Protein 3O8S (pdb70)

Sequence (134 aa):
TPKLDTRAAIFQEDKILLVQENDGLWSLPGGWCDVDQSVKDNVVKEVKEEAGLDVEAQRVVAILDKHKNNPRVTKVFILCRLLGGEFQPNSETVASGFFSLDDLPPLYLGKNTAEQLALCLEASRSEHWETRFD

Nearest PDB structures (foldseek):
  3o8s-assembly1_A-2  TM=1.008E+00  e=1.383E-31  Streptococcus suis 89/1591
  6nci-assembly1_A  TM=9.374E-01  e=2.428E-15  Bacillus cereus ATCC 14579
  5iw5-assembly2_A-3  TM=7.503E-01  e=8.454E-09  Escherichia coli B354
  3i7u-assembly1_B  TM=8.123E-01  e=6.825E-08  Aquifex aeolicus VF5
  3eeu-assembly1_B  TM=7.336E-01  e=1.337E-06  Bdellovibrio bacteriovorus

Structure (mmCIF, N/CA/C/O backbone):
data_3O8S
#
_entry.id   3O8S
#
_cell.length_a   64.780
_cell.length_b   64.780
_cell.length_c   108.290
_cell.angle_alpha   90.000
_cell.angle_beta   90.000
_cell.angle_gamma   90.000
#
_symmetry.space_group_name_H-M   'P 43 2 2'
#
loop_
_entity.id
_entity.type
_entity.pdbx_description
1 polymer 'ADP-ribose pyrophosphatase'
2 non-polymer 1,2-ETHANEDIOL
3 non-polymer 'ACETATE ION'
4 water water
#
loop_
_atom_site.group_PDB
_atom_site.id
_atom_site.type_symbol
_atom_site.label_atom_id
_atom_site.label_alt_id
_atom_site.label_comp_id
_atom_site.label_asym_id
_atom_site.label_entity_id
_atom_site.label_seq_id
_atom_site.pdbx_PDB_ins_code
_atom_site.Cartn_x
_atom_site.Cartn_y
_atom_site.Cartn_z
_atom_site.occupancy
_atom_site.B_iso_or_equiv
_atom_site.auth_seq_id
_atom_site.auth_comp_id
_atom_site.auth_asym_id
_atom_site.auth_atom_id
_atom_site.pdbx_PDB_model_num
ATOM 1 N N . THR A 1 68 ? 11.705 52.712 36.096 1.00 95.54 67 THR A N 1
ATOM 2 C CA . THR A 1 68 ? 12.403 51.428 36.069 1.00 91.00 67 THR A CA 1
ATOM 3 C C . THR A 1 68 ? 11.703 50.411 37.013 1.00 94.24 67 THR A C 1
ATOM 4 O O . THR A 1 68 ? 10.839 50.836 37.789 1.00 96.12 67 THR A O 1
ATOM 8 N N . PRO A 1 69 ? 12.049 49.086 36.995 1.00 87.64 68 PRO A N 1
ATOM 9 C CA . PRO A 1 69 ? 11.402 48.150 37.935 1.00 86.22 68 PRO A CA 1
ATOM 10 C C . PRO A 1 69 ? 11.809 48.408 39.387 1.00 87.69 68 PRO A C 1
ATOM 11 O O . PRO A 1 69 ? 12.970 48.765 39.648 1.00 86.08 68 PRO A O 1
ATOM 15 N N . LYS A 1 70 ? 10.849 48.231 40.328 1.00 82.80 69 LYS A N 1
ATOM 16 C CA . LYS A 1 70 ? 11.088 48.381 41.766 1.00 80.82 69 LYS A CA 1
ATOM 17 C C . LYS A 1 70 ? 12.104 47.327 42.221 1.00 77.68 69 LYS A C 1
ATOM 18 O O . LYS A 1 70 ? 12.054 46.189 41.748 1.00 74.98 69 LYS A O 1
ATOM 21 N N . LEU A 1 71 ? 13.066 47.727 43.067 1.00 71.55 70 LEU A N 1
ATOM 22 C CA . LEU A 1 71 ? 14.116 46.840 43.564 1.00 67.21 70 LEU A CA 1
ATOM 23 C C . LEU A 1 71 ? 13.731 46.213 44.894 1.00 68.34 70 LEU A C 1
ATOM 24 O O . LEU A 1 71 ? 13.380 46.929 45.827 1.00 69.74 70 LEU A O 1
ATOM 29 N N . ASP A 1 72 ? 13.831 44.881 44.988 1.00 60.66 71 ASP A N 1
ATOM 30 C CA . ASP A 1 72 ? 13.575 44.126 46.208 1.00 58.50 71 ASP A CA 1
ATOM 31 C C . ASP A 1 72 ? 14.854 43.402 46.616 1.00 58.98 71 ASP A C 1
ATOM 32 O O . ASP A 1 72 ? 15.518 42.806 45.769 1.00 57.38 71 ASP A O 1
ATOM 37 N N . THR A 1 73 ? 15.231 43.502 47.892 1.00 53.56 72 THR A N 1
ATOM 38 C CA . THR A 1 73 ? 16.429 42.831 48.386 1.00 50.12 72 THR A CA 1
ATOM 39 C C . THR A 1 73 ? 16.002 41.762 49.371 1.00 52.45 72 THR A C 1
ATOM 40 O O . THR A 1 73 ? 15.032 41.957 50.095 1.00 53.06 72 THR A O 1
ATOM 44 N N . ARG A 1 74 ? 16.657 40.599 49.327 1.00 46.83 73 ARG A N 1
ATOM 45 C CA . ARG A 1 74 ? 16.391 39.472 50.237 1.00 45.53 73 ARG A CA 1
ATOM 46 C C . ARG A 1 74 ? 17.695 38.966 50.778 1.00 47.64 73 ARG A C 1
ATOM 47 O O . ARG A 1 74 ? 18.641 38.751 49.996 1.00 47.14 73 ARG A O 1
ATOM 55 N N . ALA A 1 75 ? 17.773 38.779 52.104 1.00 43.95 74 ALA A N 1
ATOM 56 C CA . ALA A 1 75 ? 18.994 38.272 52.730 1.00 42.93 74 ALA A CA 1
ATOM 57 C C . ALA A 1 75 ? 18.861 36.793 53.074 1.00 44.21 74 ALA A C 1
ATOM 58 O O . ALA A 1 75 ? 17.883 36.393 53.693 1.00 43.94 74 ALA A O 1
ATOM 60 N N . ALA A 1 76 ? 19.839 35.987 52.655 1.00 40.15 75 ALA A N 1
ATOM 61 C CA . ALA A 1 76 ? 19.888 34.545 52.935 1.00 40.48 75 ALA A CA 1
ATOM 62 C C . ALA A 1 76 ? 20.999 34.289 53.953 1.00 43.01 75 ALA A C 1
ATOM 63 O O . ALA A 1 76 ? 22.161 34.493 53.637 1.00 42.63 75 ALA A O 1
ATOM 65 N N . ILE A 1 77 ? 20.639 33.919 55.175 1.00 41.02 76 ILE A N 1
ATOM 66 C CA . ILE A 1 77 ? 21.570 33.698 56.292 1.00 41.15 76 ILE A CA 1
ATOM 67 C C . ILE A 1 77 ? 21.503 32.234 56.713 1.00 43.93 76 ILE A C 1
ATOM 68 O O . ILE A 1 77 ? 20.431 31.734 57.009 1.00 43.63 76 ILE A O 1
ATOM 73 N N . PHE A 1 78 ? 22.654 31.563 56.780 1.00 41.60 77 PHE A N 1
ATOM 74 C CA . PHE A 1 78 ? 22.711 30.141 57.143 1.00 41.92 77 PHE A CA 1
ATOM 75 C C . PHE A 1 78 ? 23.509 29.871 58.415 1.00 49.36 77 PHE A C 1
ATOM 76 O O . PHE A 1 78 ? 24.514 30.519 58.678 1.00 49.43 77 PHE A O 1
ATOM 84 N N . GLN A 1 79 ? 23.059 28.880 59.175 1.00 47.65 78 GLN A N 1
ATOM 85 C CA . GLN A 1 79 ? 23.702 28.328 60.367 1.00 49.08 78 GLN A CA 1
ATOM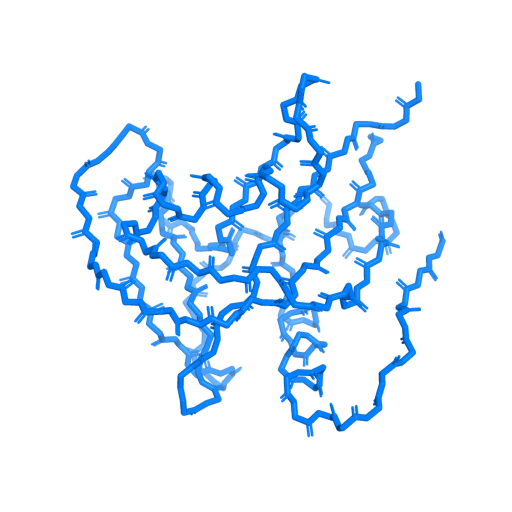 86 C C . GLN A 1 79 ? 23.420 26.829 60.315 1.00 54.46 78 GLN A C 1
ATOM 87 O O . GLN A 1 79 ? 22.251 26.450 60.257 1.00 55.52 78 GLN A O 1
ATOM 93 N N . GLU A 1 80 ? 24.467 25.994 60.182 1.00 51.84 79 GLU A N 1
ATOM 94 C CA . GLU A 1 80 ? 24.354 24.528 60.025 1.00 55.41 79 GLU A CA 1
ATOM 95 C C . GLU A 1 80 ? 23.495 24.160 58.789 1.00 60.64 79 GLU A C 1
ATOM 96 O O . GLU A 1 80 ? 22.717 23.202 58.841 1.00 63.41 79 GLU A O 1
ATOM 102 N N . ASP A 1 81 ? 23.618 24.954 57.700 1.00 54.37 80 ASP A N 1
ATOM 103 C CA . ASP A 1 81 ? 22.896 24.815 56.435 1.00 53.40 80 ASP A CA 1
ATOM 104 C C . ASP A 1 81 ? 21.355 25.000 56.612 1.00 56.76 80 ASP A C 1
ATOM 105 O O . ASP A 1 81 ? 20.594 24.645 55.713 1.00 57.51 80 ASP A O 1
ATOM 110 N N . LYS A 1 82 ? 20.909 25.574 57.760 1.00 50.28 81 LYS A N 1
ATOM 111 C CA . LYS A 1 82 ? 19.516 25.947 58.021 1.00 48.96 81 LYS A CA 1
ATOM 112 C C . LYS A 1 82 ? 19.370 27.435 57.671 1.00 48.70 81 LYS A C 1
ATOM 113 O O . LYS A 1 82 ? 20.268 28.214 57.999 1.00 45.70 81 LYS A O 1
ATOM 119 N N . ILE A 1 83 ? 18.261 27.838 57.000 1.00 43.67 82 ILE A N 1
ATOM 120 C CA . ILE A 1 83 ? 18.124 29.235 56.568 1.00 41.13 82 ILE A CA 1
ATOM 121 C C . ILE A 1 83 ? 17.340 30.099 57.578 1.00 48.93 82 ILE A C 1
ATOM 122 O O . ILE A 1 83 ? 16.372 29.623 58.169 1.00 52.33 82 ILE A O 1
ATOM 127 N N . LEU A 1 84 ? 17.730 31.387 57.741 1.00 45.53 83 LEU A N 1
ATOM 128 C CA . LEU A 1 84 ? 16.964 32.271 58.626 1.00 46.57 83 LEU A CA 1
ATOM 129 C C . LEU A 1 84 ? 15.70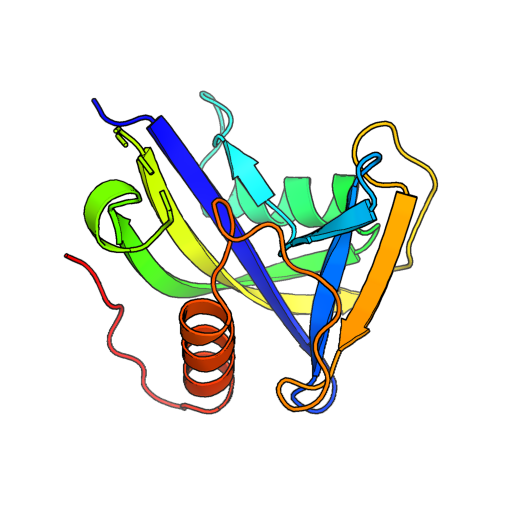6 32.832 57.909 1.00 49.76 83 LEU A C 1
ATOM 130 O O . LEU A 1 84 ? 15.800 33.453 56.837 1.00 48.69 83 LEU A O 1
ATOM 135 N N . LEU A 1 85 ? 14.545 32.650 58.539 1.00 46.61 84 LEU A N 1
ATOM 136 C CA . LEU A 1 85 ? 13.260 33.160 58.037 1.00 47.31 84 LEU A CA 1
ATOM 137 C C . LEU A 1 85 ? 12.596 33.989 59.112 1.00 54.21 84 LEU A C 1
ATOM 138 O O . LEU A 1 85 ? 12.769 33.710 60.300 1.00 54.10 84 LEU A O 1
ATOM 143 N N . VAL A 1 86 ? 11.875 35.035 58.691 1.00 52.48 85 VAL A N 1
ATOM 144 C CA . VAL A 1 86 ? 11.136 35.927 59.577 1.00 54.14 85 VAL A CA 1
ATOM 145 C C . VAL A 1 86 ? 9.649 35.776 59.278 1.00 62.78 85 VAL A C 1
ATOM 146 O O . VAL A 1 86 ? 9.256 35.600 58.115 1.00 62.81 85 VAL A O 1
ATOM 150 N N . GLN A 1 87 ? 8.829 35.800 60.331 1.00 62.44 86 GLN A N 1
ATOM 151 C CA . GLN A 1 87 ? 7.385 35.637 60.208 1.00 65.02 86 GLN A CA 1
ATOM 152 C C . GLN A 1 87 ? 6.682 36.979 60.298 1.00 72.96 86 GLN A C 1
ATOM 153 O O . GLN A 1 87 ? 7.001 37.790 61.175 1.00 72.98 86 GLN A O 1
ATOM 159 N N . GLU A 1 88 ? 5.677 37.181 59.419 1.00 71.25 87 GLU A N 1
ATOM 160 C CA . GLU A 1 88 ? 4.872 38.392 59.363 1.00 72.93 87 GLU A CA 1
ATOM 161 C C . GLU A 1 88 ? 3.498 38.168 60.007 1.00 80.35 87 GLU A C 1
ATOM 162 O O . GLU A 1 88 ? 3.146 37.020 60.288 1.00 80.29 87 GLU A O 1
ATOM 168 N N . ASN A 1 89 ? 2.728 39.265 60.244 1.00 80.36 88 ASN A N 1
ATOM 169 C CA . ASN A 1 89 ? 1.393 39.251 60.887 1.00 85.22 88 ASN A CA 1
ATOM 170 C C . ASN A 1 89 ? 0.444 38.177 60.315 1.00 90.16 88 ASN A C 1
ATOM 171 O O . ASN A 1 89 ? -0.296 37.566 61.081 1.00 93.28 88 ASN A O 1
ATOM 176 N N . ASP A 1 90 ? 0.498 37.933 58.989 1.00 83.53 89 ASP A N 1
ATOM 177 C CA . ASP A 1 90 ? -0.304 36.942 58.272 1.00 84.12 89 ASP A CA 1
ATOM 178 C C . ASP A 1 90 ? 0.147 35.466 58.506 1.00 85.55 89 ASP A C 1
ATOM 179 O O . ASP A 1 90 ? -0.458 34.551 57.947 1.00 86.44 89 ASP A O 1
ATOM 184 N N . GLY A 1 91 ? 1.177 35.256 59.324 1.00 79.59 90 GLY A N 1
ATOM 185 C CA . GLY A 1 91 ? 1.710 33.931 59.647 1.00 78.00 90 GLY A CA 1
ATOM 186 C C . GLY A 1 91 ? 2.629 33.279 58.620 1.00 76.12 90 GLY A C 1
ATOM 187 O O . GLY A 1 91 ? 3.020 32.121 58.799 1.00 73.88 90 GLY A O 1
ATOM 188 N N . LEU A 1 92 ? 2.942 33.985 57.517 1.00 70.23 91 LEU A N 1
ATOM 189 C CA . LEU A 1 92 ? 3.833 33.470 56.472 1.00 67.19 91 LEU A CA 1
ATOM 190 C C . LEU A 1 92 ? 5.278 33.868 56.754 1.00 67.96 91 LEU A C 1
ATOM 191 O O . LEU A 1 92 ? 5.536 34.873 57.430 1.00 66.25 91 LEU A O 1
ATOM 196 N N . TRP A 1 93 ? 6.211 33.053 56.247 1.00 62.83 92 TRP A N 1
ATOM 197 C CA . TRP A 1 93 ? 7.638 33.205 56.485 1.00 59.03 92 TRP A CA 1
ATOM 198 C C . TRP A 1 93 ? 8.398 33.621 55.248 1.00 62.05 92 TRP A C 1
ATOM 199 O O . TRP A 1 93 ? 8.094 33.201 54.118 1.00 62.84 92 TRP A O 1
ATOM 210 N N . SER A 1 94 ? 9.385 34.485 55.460 1.00 54.91 93 SER A N 1
ATOM 211 C CA . SER A 1 94 ? 10.174 34.965 54.348 1.00 51.62 93 SER A CA 1
ATOM 212 C C . SER A 1 94 ? 11.587 35.335 54.795 1.00 53.52 93 SER A C 1
ATOM 213 O O . SER A 1 94 ? 11.865 35.478 55.985 1.00 53.21 93 SER A O 1
ATOM 216 N N . LEU A 1 95 ? 12.476 35.463 53.832 1.00 50.13 94 LEU A N 1
ATOM 217 C CA . LEU A 1 95 ? 13.820 35.944 54.076 1.00 49.52 94 LEU A CA 1
ATOM 218 C C . LEU A 1 95 ? 13.729 37.403 54.484 1.00 54.79 94 LEU A C 1
ATOM 219 O O . LEU A 1 95 ? 12.893 38.131 53.910 1.00 54.27 94 LEU A O 1
ATOM 224 N N . PRO A 1 96 ? 14.586 37.887 55.409 1.00 51.20 95 PRO A N 1
ATOM 225 C CA . PRO A 1 96 ? 14.558 39.325 55.724 1.00 52.50 95 PRO A CA 1
ATOM 226 C C . PRO A 1 96 ? 14.821 40.116 54.444 1.00 57.19 95 PRO A C 1
ATOM 227 O O . PRO A 1 96 ? 15.563 39.662 53.565 1.00 54.08 95 PRO A O 1
ATOM 231 N N . GLY A 1 97 ? 14.148 41.240 54.306 1.00 56.31 96 GLY A N 1
ATOM 232 C CA . GLY A 1 97 ? 14.319 42.054 53.119 1.00 55.81 96 GLY A CA 1
ATOM 233 C C . GLY A 1 97 ? 13.208 43.040 52.886 1.00 61.58 96 GLY A C 1
ATOM 234 O O . GLY A 1 97 ? 12.547 43.492 53.822 1.00 63.27 96 GLY A O 1
ATOM 235 N N . GLY A 1 98 ? 13.023 43.380 51.632 1.00 58.16 97 GLY A N 1
ATOM 236 C CA . GLY A 1 98 ? 12.027 44.353 51.228 1.00 61.43 97 GLY A CA 1
ATOM 237 C C . GLY A 1 98 ? 12.566 45.280 50.171 1.00 69.95 97 GLY A C 1
ATOM 238 O O . GLY A 1 98 ? 13.679 45.092 49.660 1.00 66.74 97 GLY A O 1
ATOM 239 N N . TRP A 1 99 ? 11.762 46.274 49.830 1.00 75.00 98 TRP A N 1
ATOM 240 C CA . TRP A 1 99 ? 12.093 47.247 48.804 1.00 77.90 98 TRP A CA 1
ATOM 241 C C . TRP A 1 99 ? 13.233 48.123 49.251 1.00 80.56 98 TRP A C 1
ATOM 242 O O . TRP A 1 99 ? 13.296 48.553 50.406 1.00 82.18 98 TRP A O 1
ATOM 253 N N . CYS A 1 100 ? 14.174 48.308 48.336 1.00 74.49 99 CYS A N 1
ATOM 254 C CA . CYS A 1 100 ? 15.400 49.037 48.550 1.00 74.21 99 CYS A CA 1
ATOM 255 C C . CYS A 1 100 ? 15.125 50.513 48.750 1.00 83.15 99 CYS A C 1
ATOM 256 O O . CYS A 1 100 ? 14.511 51.154 47.898 1.00 85.28 99 CYS A O 1
ATOM 259 N N . ASP A 1 101 ? 15.556 51.040 49.908 1.00 81.29 100 ASP A N 1
ATOM 260 C CA . ASP A 1 101 ? 15.458 52.455 50.263 1.00 85.05 100 ASP A CA 1
ATOM 261 C C . ASP A 1 101 ? 16.134 53.265 49.155 1.00 90.30 100 ASP A C 1
ATOM 262 O O . ASP A 1 101 ? 17.209 52.878 48.680 1.00 88.48 100 ASP A O 1
ATOM 267 N N . VAL A 1 102 ? 15.467 54.328 48.692 1.00 89.61 101 VAL A N 1
ATOM 268 C CA . VAL A 1 102 ? 15.908 55.173 47.575 1.00 90.58 101 VAL A CA 1
ATOM 269 C C . VAL A 1 102 ? 17.333 55.718 47.793 1.00 90.75 101 VAL A C 1
ATOM 270 O O . VAL A 1 102 ? 18.115 55.718 46.848 1.00 90.04 101 VAL A O 1
ATOM 274 N N . ASP A 1 103 ? 17.675 56.136 49.018 1.00 85.29 102 ASP A N 1
ATOM 275 C CA . ASP A 1 103 ? 18.979 56.725 49.329 1.00 84.96 102 ASP A CA 1
ATOM 276 C C . ASP A 1 103 ? 20.019 55.697 49.785 1.00 82.69 102 ASP A C 1
ATOM 277 O O . ASP A 1 103 ? 21.140 56.084 50.117 1.00 83.03 102 ASP A O 1
ATOM 282 N N . GLN A 1 104 ? 19.679 54.398 49.769 1.00 74.04 103 GLN A N 1
ATOM 283 C CA . GLN A 1 104 ? 20.625 53.374 50.194 1.00 69.15 103 GLN A CA 1
ATOM 284 C C . GLN A 1 104 ? 20.964 52.407 49.083 1.00 67.52 103 GLN A C 1
ATOM 285 O O . GLN A 1 104 ? 20.137 52.136 48.210 1.00 66.90 103 GLN A O 1
ATOM 291 N N . SER A 1 105 ? 22.198 51.887 49.129 1.00 60.17 104 SER A N 1
ATOM 292 C CA . SER A 1 105 ? 22.713 50.875 48.217 1.00 57.54 104 SER A CA 1
ATOM 293 C C . SER A 1 105 ? 22.102 49.509 48.573 1.00 57.60 104 SER A C 1
ATOM 294 O O . SER A 1 105 ? 21.569 49.350 49.673 1.00 55.69 104 SER A O 1
ATOM 297 N N . VAL A 1 106 ? 22.226 48.525 47.669 1.00 51.45 105 VAL A N 1
ATOM 298 C CA . VAL A 1 106 ? 21.711 47.160 47.836 1.00 48.83 105 VAL A CA 1
ATOM 299 C C . VAL A 1 106 ? 22.255 46.538 49.134 1.00 51.67 105 VAL A C 1
ATOM 300 O O . VAL A 1 106 ? 21.479 46.033 49.935 1.00 51.34 105 VAL A O 1
ATOM 304 N N . LYS A 1 107 ? 23.581 46.592 49.330 1.00 48.64 106 LYS A N 1
ATOM 305 C CA . LYS 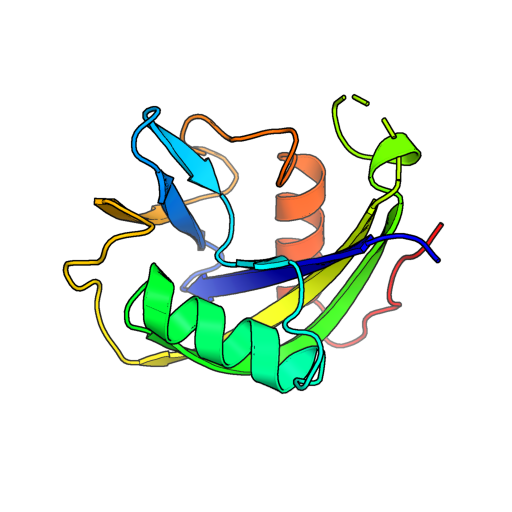A 1 107 ? 24.287 46.057 50.493 1.00 47.99 106 LYS A CA 1
ATOM 306 C C . LYS A 1 107 ? 23.833 46.734 51.775 1.00 54.59 106 LYS A C 1
ATOM 307 O O . LYS A 1 107 ? 23.444 46.019 52.695 1.00 54.59 106 LYS A O 1
ATOM 313 N N . ASP A 1 108 ? 23.836 48.098 51.841 1.00 53.35 107 ASP A N 1
ATOM 314 C CA . ASP A 1 108 ? 23.442 48.820 53.054 1.00 55.17 107 ASP A CA 1
ATOM 315 C C . ASP A 1 108 ? 22.000 48.507 53.414 1.00 59.52 107 ASP A C 1
ATOM 316 O O . ASP A 1 108 ? 21.679 48.321 54.597 1.00 60.09 107 ASP A O 1
ATOM 321 N N . ASN A 1 109 ? 21.140 48.426 52.386 1.00 54.65 108 ASN A N 1
ATOM 322 C CA . ASN A 1 109 ? 19.727 48.138 52.538 1.00 55.59 108 ASN A CA 1
ATOM 323 C C . ASN A 1 109 ? 19.478 46.729 53.145 1.00 57.43 108 ASN A C 1
ATOM 324 O O . ASN A 1 109 ? 18.716 46.652 54.108 1.00 57.02 108 ASN A O 1
ATOM 329 N N . VAL A 1 110 ? 20.125 45.639 52.628 1.00 52.25 109 VAL A N 1
ATOM 330 C CA . VAL A 1 110 ? 19.902 44.286 53.194 1.00 51.34 109 VAL A CA 1
ATOM 331 C C . VAL A 1 110 ? 20.358 44.201 54.644 1.00 53.36 109 VAL A C 1
ATOM 332 O O . VAL A 1 110 ? 19.634 43.656 55.462 1.00 53.61 109 VAL A O 1
ATOM 336 N N . VAL A 1 111 ? 21.558 44.700 54.943 1.00 49.35 110 VAL A N 1
ATOM 337 C CA . VAL A 1 111 ? 22.144 44.702 56.286 1.00 49.30 110 VAL A CA 1
ATOM 338 C C . VAL A 1 111 ? 21.223 45.433 57.291 1.00 56.97 110 VAL A C 1
ATOM 339 O O . VAL A 1 111 ? 21.041 44.933 58.403 1.00 57.99 110 VAL A O 1
ATOM 343 N N . LYS A 1 112 ? 20.671 46.611 56.913 1.00 54.58 111 LYS A N 1
ATOM 344 C CA . LYS A 1 112 ? 19.788 47.379 57.790 1.00 57.24 111 LYS A CA 1
ATOM 345 C C . LYS A 1 112 ? 18.459 46.640 57.978 1.00 59.82 111 LYS A C 1
ATOM 346 O O . LYS A 1 112 ? 17.927 46.624 59.085 1.00 60.78 111 LYS A O 1
ATOM 348 N N . GLU A 1 113 ? 17.940 46.016 56.903 1.00 53.78 112 GLU A N 1
ATOM 349 C CA . GLU A 1 113 ? 16.690 45.260 56.954 1.00 53.83 112 GLU A CA 1
ATOM 350 C C . GLU A 1 113 ? 16.813 44.030 57.833 1.00 55.54 112 GLU A C 1
ATOM 351 O O . GLU A 1 113 ? 15.840 43.678 58.482 1.00 56.56 112 GLU A O 1
ATOM 357 N N . VAL A 1 114 ? 17.988 43.366 57.844 1.00 49.48 113 VAL A N 1
ATOM 358 C CA . VAL A 1 114 ? 18.228 42.174 58.674 1.00 47.84 113 VAL A CA 1
ATOM 359 C C . VAL A 1 114 ? 18.227 42.592 60.126 1.00 53.48 113 VAL A C 1
ATOM 360 O O . VAL A 1 114 ? 17.602 41.912 60.941 1.00 53.46 113 VAL A O 1
ATOM 364 N N . LYS A 1 115 ? 18.896 43.727 60.437 1.00 51.62 114 LYS A N 1
ATOM 365 C CA . LYS A 1 115 ? 18.954 44.275 61.795 1.00 53.52 114 LYS A CA 1
ATOM 366 C C . LYS A 1 115 ? 17.553 44.624 62.304 1.00 60.26 114 LYS A C 1
ATOM 367 O O . LYS A 1 115 ? 17.177 44.180 63.384 1.00 60.43 114 LYS A O 1
ATOM 373 N N . GLU A 1 116 ? 16.774 45.364 61.498 1.00 59.00 115 GLU A N 1
ATOM 374 C CA . GLU A 1 116 ? 15.420 45.815 61.831 1.00 62.00 115 GLU A CA 1
ATOM 375 C C . GLU A 1 116 ? 14.398 44.685 61.926 1.00 64.26 115 GLU A C 1
ATOM 376 O O . GLU A 1 116 ? 13.511 44.759 62.759 1.00 66.30 115 GLU A O 1
ATOM 382 N N . GLU A 1 117 ? 14.488 43.676 61.055 1.00 58.40 116 GLU A N 1
ATOM 383 C CA . GLU A 1 117 ? 13.504 42.593 60.990 1.00 57.33 116 GLU A CA 1
ATOM 384 C C . GLU A 1 117 ? 13.854 41.355 61.827 1.00 57.84 116 GLU A C 1
ATOM 385 O O . GLU A 1 117 ? 12.930 40.684 62.289 1.00 56.49 116 GLU A O 1
ATOM 391 N N . ALA A 1 118 ? 15.160 41.025 61.981 1.00 50.93 117 ALA A N 1
ATOM 392 C CA . ALA A 1 118 ? 15.568 39.804 62.677 1.00 49.37 117 ALA A CA 1
ATOM 393 C C . ALA A 1 118 ? 16.442 40.039 63.930 1.00 52.33 117 ALA A C 1
ATOM 394 O O . ALA A 1 118 ? 16.709 39.072 64.663 1.00 51.16 117 ALA A O 1
ATOM 396 N N . GLY A 1 119 ? 16.837 41.297 64.168 1.00 48.68 118 GLY A N 1
ATOM 397 C CA . GLY A 1 119 ? 17.692 41.699 65.283 1.00 49.68 118 GLY A CA 1
ATOM 398 C C . GLY A 1 119 ? 19.135 41.259 65.081 1.00 54.36 118 GLY A C 1
ATOM 399 O O . GLY A 1 119 ? 19.941 41.301 66.017 1.00 54.65 118 GLY A O 1
ATOM 400 N N . LEU A 1 120 ? 19.481 40.859 63.843 1.00 48.62 119 LEU A N 1
ATOM 401 C CA . LEU A 1 120 ? 20.789 40.307 63.563 1.00 48.23 119 LEU A CA 1
ATOM 402 C C . LEU A 1 120 ? 21.752 41.235 62.841 1.00 52.46 119 LEU A C 1
ATOM 403 O O . LEU A 1 120 ? 21.373 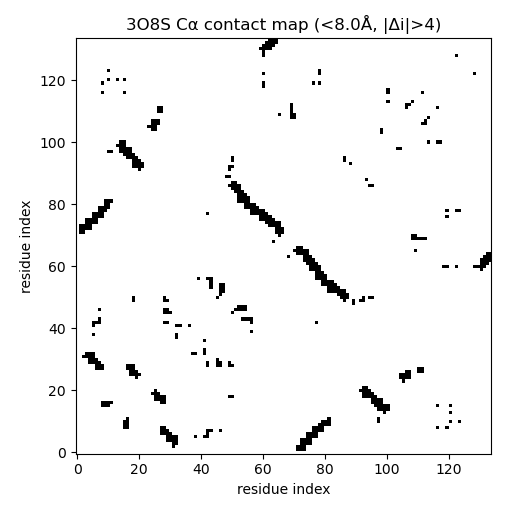41.934 61.903 1.00 52.74 119 LEU A O 1
ATOM 408 N N . ASP A 1 121 ? 23.031 41.162 63.248 1.00 48.38 120 ASP A N 1
ATOM 409 C CA . ASP A 1 121 ? 24.155 41.828 62.598 1.00 46.63 120 ASP A CA 1
ATOM 410 C C . ASP A 1 121 ? 24.715 40.844 61.614 1.00 48.67 120 ASP A C 1
ATOM 411 O O . ASP A 1 121 ? 25.058 39.724 61.995 1.00 47.16 120 ASP A O 1
ATOM 416 N N . VAL A 1 122 ? 24.735 41.224 60.336 1.00 44.19 121 VAL A N 1
ATOM 417 C CA . VAL A 1 122 ? 25.226 40.375 59.268 1.00 42.73 121 VAL A CA 1
ATOM 418 C C . VAL A 1 122 ? 26.101 41.188 58.351 1.00 51.29 121 VAL A C 1
ATOM 419 O O . VAL A 1 122 ? 26.018 42.425 58.322 1.00 52.90 121 VAL A O 1
ATOM 423 N N . GLU A 1 123 ? 26.906 40.494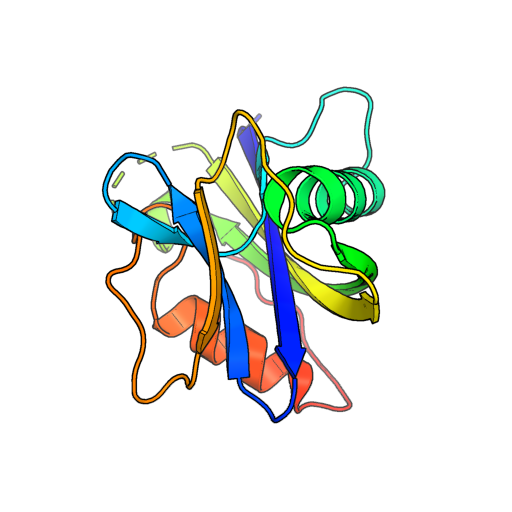 57.566 1.00 49.56 122 GLU A N 1
ATOM 424 C CA . GLU A 1 123 ? 27.688 41.151 56.541 1.00 50.75 122 GLU A CA 1
ATOM 425 C C . GLU A 1 123 ? 27.261 40.580 55.177 1.00 48.98 122 GLU A C 1
ATOM 426 O O . GLU A 1 123 ? 27.159 39.362 55.023 1.00 45.90 122 GLU A O 1
ATOM 432 N N . ALA A 1 124 ? 26.890 41.471 54.243 1.00 44.48 123 ALA A N 1
ATOM 433 C CA . ALA A 1 124 ? 26.492 41.127 52.874 1.00 43.54 123 ALA A CA 1
ATOM 434 C C . ALA A 1 124 ? 27.687 40.503 52.186 1.00 49.12 123 ALA A C 1
ATOM 435 O O . ALA A 1 124 ? 28.790 41.036 52.294 1.00 50.49 123 ALA A O 1
ATOM 437 N N . GLN A 1 125 ? 27.504 39.345 51.550 1.00 44.63 124 GLN A N 1
ATOM 438 C CA . GLN A 1 125 ? 28.650 38.627 51.034 1.00 44.02 124 GLN A CA 1
ATOM 439 C C . GLN A 1 125 ? 28.642 38.370 49.537 1.00 44.37 124 GLN A C 1
ATOM 440 O O . GLN A 1 125 ? 29.670 38.522 48.890 1.00 43.03 124 GLN A O 1
ATOM 446 N N . ARG A 1 126 ? 27.530 37.873 49.013 1.00 39.20 125 ARG A N 1
ATOM 447 C CA . ARG A 1 126 ? 27.487 37.402 47.658 1.00 37.15 125 ARG A CA 1
ATOM 448 C C . ARG A 1 126 ? 26.129 37.632 47.068 1.00 39.43 125 ARG A C 1
ATOM 449 O O . ARG A 1 126 ? 25.123 37.481 47.759 1.00 39.23 125 ARG A O 1
ATOM 457 N N . VAL A 1 127 ? 26.097 37.966 45.765 1.00 36.38 126 VAL A N 1
ATOM 458 C CA . VAL A 1 127 ? 24.848 38.090 45.025 1.00 36.05 126 VAL A CA 1
ATOM 459 C C . VAL A 1 127 ? 24.501 36.671 44.550 1.00 41.69 126 VAL A C 1
ATOM 460 O O . VAL A 1 127 ? 25.205 36.101 43.716 1.00 40.32 126 VAL A O 1
ATOM 464 N N . VAL A 1 128 ? 23.452 36.093 45.119 1.00 39.05 127 VAL A N 1
ATOM 465 C CA . VAL A 1 128 ? 23.009 34.755 44.710 1.00 38.57 127 VAL A CA 1
ATOM 466 C C . VAL A 1 128 ? 22.392 34.856 43.298 1.00 42.26 127 VAL A C 1
ATOM 467 O O . VAL A 1 128 ? 22.689 34.063 42.396 1.00 41.04 127 VAL A O 1
ATOM 471 N N . ALA A 1 129 ? 21.469 35.799 43.165 1.00 41.22 128 ALA A N 1
ATOM 472 C CA . ALA A 1 129 ? 20.650 36.006 41.971 1.00 41.45 128 ALA A CA 1
ATOM 473 C C . ALA A 1 129 ? 20.009 37.375 41.948 1.00 44.46 128 ALA A C 1
ATOM 474 O O . ALA A 1 129 ? 19.770 37.944 43.008 1.00 43.32 128 ALA A O 1
ATOM 476 N N . ILE A 1 130 ? 19.764 37.905 40.729 1.00 43.55 129 ILE A N 1
ATOM 477 C CA . ILE A 1 130 ? 19.024 39.134 40.390 1.00 44.59 129 ILE A CA 1
ATOM 478 C C . ILE A 1 130 ? 17.896 38.641 39.505 1.00 47.85 129 ILE A C 1
ATOM 479 O O . ILE A 1 130 ? 18.129 38.319 38.348 1.00 45.32 129 ILE A O 1
ATOM 484 N N . LEU A 1 131 ? 16.691 38.506 40.055 1.00 46.23 130 LEU A N 1
ATOM 485 C CA . LEU A 1 131 ? 15.636 37.864 39.309 1.00 47.39 130 LEU A CA 1
ATOM 486 C C . LEU A 1 131 ? 14.407 38.700 39.118 1.00 53.88 130 LEU A C 1
ATOM 487 O O . LEU A 1 131 ? 13.974 39.417 40.001 1.00 54.87 130 LEU A O 1
ATOM 492 N N . ASP A 1 132 ? 13.801 38.531 37.968 1.00 53.52 131 ASP A N 1
ATOM 493 C CA . ASP A 1 132 ? 12.568 39.189 37.632 1.00 56.81 131 ASP A CA 1
ATOM 494 C C . ASP A 1 132 ? 11.423 38.450 38.340 1.00 62.16 131 ASP A C 1
ATOM 495 O O . ASP A 1 132 ? 11.221 37.258 38.084 1.00 62.76 131 ASP A O 1
ATOM 500 N N . LYS A 1 133 ? 10.733 39.137 39.279 1.00 59.10 132 LYS A N 1
ATOM 501 C CA . LYS A 1 133 ? 9.580 38.615 40.034 1.00 60.87 132 LYS A CA 1
ATOM 502 C C . LYS A 1 133 ? 8.553 37.909 39.116 1.00 68.44 132 LYS A C 1
ATOM 503 O O . LYS A 1 133 ? 8.153 36.783 39.420 1.00 68.10 132 LYS A O 1
ATOM 509 N N . HIS A 1 134 ? 8.164 38.554 37.993 1.00 68.20 133 HIS A N 1
ATOM 510 C CA . HIS A 1 134 ? 7.179 38.016 37.040 1.00 71.67 133 HIS A CA 1
ATOM 511 C C . HIS A 1 134 ? 7.568 36.632 36.492 1.00 74.73 133 HIS A C 1
ATOM 512 O O . HIS A 1 134 ? 6.690 35.802 36.277 1.00 76.20 133 HIS A O 1
ATOM 519 N N . LYS A 1 135 ? 8.874 36.384 36.290 1.00 69.10 134 LYS A N 1
ATOM 520 C CA . LYS A 1 135 ? 9.376 35.125 35.742 1.00 68.03 134 LYS A CA 1
ATOM 521 C C . LYS A 1 135 ? 9.629 34.051 36.809 1.00 71.56 134 LYS A C 1
ATOM 522 O O . LYS A 1 135 ? 9.734 32.873 36.454 1.00 72.24 134 LYS A O 1
ATOM 528 N N . ASN A 1 136 ? 9.734 34.442 38.098 1.00 66.59 135 ASN A N 1
ATOM 529 C CA . ASN A 1 136 ? 10.121 33.522 39.172 1.00 65.22 135 ASN A CA 1
ATOM 530 C C . ASN A 1 136 ? 9.164 33.414 40.373 1.00 70.86 135 ASN A C 1
ATOM 531 O O . ASN A 1 136 ? 9.291 32.449 41.132 1.00 70.72 135 ASN A O 1
ATOM 536 N N . ASN A 1 137 ? 8.281 34.400 40.602 1.00 68.90 136 ASN A N 1
ATOM 537 C CA . ASN A 1 137 ? 7.394 34.379 41.784 1.00 70.28 136 ASN A CA 1
ATOM 538 C C . ASN A 1 137 ? 5.905 34.549 41.408 1.00 78.27 136 ASN A C 1
ATOM 539 O O . ASN A 1 137 ? 5.616 35.232 40.426 1.00 78.28 136 ASN A O 1
ATOM 544 N N . PRO A 1 138 ? 4.965 33.929 42.186 1.00 79.59 137 PRO A N 1
ATOM 545 C CA . PRO A 1 138 ? 3.520 34.000 41.852 1.00 84.23 137 PRO A CA 1
ATOM 546 C C . PRO A 1 138 ? 2.962 35.399 41.532 1.00 90.53 137 PRO A C 1
ATOM 547 O O . PRO A 1 138 ? 2.836 36.261 42.402 1.00 91.21 137 PRO A O 1
ATOM 551 N N . ARG A 1 144 ? 6.020 44.647 38.631 1.00 77.53 143 ARG A N 1
ATOM 552 C CA . ARG A 1 144 ? 7.299 44.792 37.924 1.00 74.55 143 ARG A CA 1
ATOM 553 C C . ARG A 1 144 ? 8.423 44.981 38.957 1.00 72.17 143 ARG A C 1
ATOM 554 O O . ARG A 1 144 ? 8.737 46.105 39.365 1.00 72.23 143 ARG A O 1
ATOM 556 N N . VAL A 1 145 ? 8.962 43.862 39.448 1.00 63.85 144 VAL A N 1
ATOM 557 C CA . VAL A 1 145 ? 9.959 43.884 40.520 1.00 59.57 144 VAL A CA 1
ATOM 558 C C . VAL A 1 145 ? 11.202 43.082 40.117 1.00 59.09 144 VAL A C 1
ATOM 559 O O . VAL A 1 145 ? 11.085 41.978 39.577 1.00 57.59 144 VAL A O 1
ATOM 563 N N . THR A 1 146 ? 12.391 43.648 40.389 1.00 52.69 145 THR A N 1
ATOM 564 C CA . THR A 1 146 ? 13.669 42.981 40.208 1.00 49.18 145 THR A CA 1
ATOM 565 C C . THR A 1 146 ? 14.074 42.581 41.631 1.00 54.06 145 THR A C 1
ATOM 566 O O . THR A 1 146 ? 14.103 43.434 42.534 1.00 55.22 145 THR A O 1
ATOM 570 N N . LYS A 1 147 ? 14.304 41.281 41.852 1.00 48.71 146 LYS A N 1
ATOM 571 C CA . LYS A 1 147 ? 14.628 40.773 43.181 1.00 47.71 146 LYS A CA 1
ATOM 572 C C . LYS A 1 147 ? 16.087 40.426 43.285 1.00 49.54 146 LYS A C 1
ATOM 573 O O . LYS A 1 147 ? 16.570 39.603 42.504 1.00 49.49 146 LYS A O 1
ATOM 579 N N . VAL A 1 148 ? 16.784 41.003 44.265 1.00 44.68 147 VAL A N 1
ATOM 580 C CA . VAL A 1 148 ? 18.212 40.700 44.485 1.00 42.99 147 VAL A CA 1
ATOM 581 C C . VAL A 1 148 ? 18.330 39.836 45.753 1.00 48.19 147 VAL A C 1
ATOM 582 O O . VAL A 1 148 ? 17.970 40.287 46.838 1.00 49.64 147 VAL A O 1
ATOM 586 N N . PHE A 1 149 ? 18.776 38.582 45.598 1.00 43.03 148 PHE A N 1
ATOM 587 C CA . PHE A 1 149 ? 19.023 37.657 46.698 1.00 40.24 148 PHE A CA 1
ATOM 588 C C . PHE A 1 149 ? 20.479 37.788 47.073 1.00 42.80 148 PHE A C 1
ATOM 589 O O . PHE A 1 149 ? 21.336 37.592 46.222 1.00 41.35 148 PHE A O 1
ATOM 597 N N . ILE A 1 150 ? 20.758 38.173 48.328 1.00 39.41 149 ILE A N 1
ATOM 598 C CA . ILE A 1 150 ? 22.101 38.389 48.835 1.00 38.39 149 ILE A CA 1
ATOM 599 C C . ILE A 1 150 ? 22.417 37.349 49.917 1.00 44.88 149 ILE A C 1
ATOM 600 O O . ILE A 1 150 ? 21.679 37.229 50.898 1.00 44.17 149 ILE A O 1
ATOM 605 N N . LEU A 1 151 ? 23.543 36.633 49.752 1.00 41.95 150 LEU A N 1
ATOM 606 C CA . LEU A 1 151 ? 23.984 35.711 50.770 1.00 42.47 150 LEU A CA 1
ATOM 607 C C . LEU A 1 151 ? 24.718 36.545 51.812 1.00 45.17 150 LEU A C 1
ATOM 608 O O . LEU A 1 151 ? 25.547 37.374 51.450 1.00 44.45 150 LEU A O 1
ATOM 613 N N . CYS A 1 152 ? 24.303 36.417 53.081 1.00 41.56 151 CYS A N 1
ATOM 614 C CA . CYS A 1 152 ? 24.863 37.154 54.207 1.00 41.69 151 CYS A CA 1
ATOM 615 C C . CYS A 1 152 ? 25.426 36.191 55.199 1.00 47.33 151 CYS A C 1
ATOM 616 O O . CYS A 1 152 ? 24.918 35.087 55.389 1.00 48.64 151 CYS A O 1
ATOM 619 N N . ARG A 1 153 ? 26.460 36.641 55.868 1.00 42.51 152 ARG A N 1
ATOM 620 C CA . ARG A 1 153 ? 27.169 35.907 56.863 1.00 41.60 152 ARG A CA 1
ATOM 621 C C . ARG A 1 153 ? 26.757 36.462 58.228 1.00 43.19 152 ARG A C 1
ATOM 622 O O . ARG A 1 153 ? 26.795 37.682 58.429 1.00 41.69 152 ARG A O 1
ATOM 630 N N . LEU A 1 154 ? 26.340 35.575 59.149 1.00 39.64 153 LEU A N 1
ATOM 631 C CA . LEU A 1 154 ? 25.897 35.975 60.491 1.00 41.51 153 LEU A CA 1
ATOM 632 C C . LEU A 1 154 ? 27.064 36.456 61.366 1.00 47.81 153 LEU A C 1
ATOM 633 O O . LEU A 1 154 ? 28.072 35.763 61.475 1.00 46.99 153 LEU A O 1
ATOM 638 N N . LEU A 1 155 ? 26.890 37.615 62.035 1.00 45.89 154 LEU A N 1
ATOM 639 C CA . LEU A 1 155 ? 27.861 38.135 62.987 1.00 45.61 154 LEU A CA 1
ATOM 640 C C . LEU A 1 155 ? 27.345 37.846 64.377 1.00 49.92 154 LEU A C 1
ATOM 641 O O . LEU A 1 155 ? 28.083 37.320 65.182 1.00 51.10 154 LEU A O 1
ATOM 646 N N . GLY A 1 156 ? 26.063 38.101 64.627 1.00 46.65 155 GLY A N 1
ATOM 647 C CA . GLY A 1 156 ? 25.450 37.856 65.934 1.00 46.97 155 GLY A CA 1
ATOM 648 C C . GLY A 1 156 ? 24.092 38.524 66.044 1.00 51.08 155 GLY A C 1
ATOM 649 O O . GLY A 1 156 ? 23.529 38.965 65.045 1.00 49.87 155 GLY A O 1
ATOM 650 N N . GLY A 1 157 ? 23.590 38.625 67.258 1.00 50.73 156 GLY A N 1
ATOM 651 C CA . GLY A 1 157 ? 22.323 39.276 67.585 1.00 52.29 156 GLY A CA 1
ATOM 652 C C . GLY A 1 157 ? 21.256 38.289 67.967 1.00 58.38 156 GLY A C 1
ATOM 653 O O . GLY A 1 157 ? 21.530 37.098 68.096 1.00 60.19 156 GLY A O 1
ATOM 654 N N . GLU A 1 158 ? 20.037 38.773 68.134 1.00 57.12 157 GLU A N 1
ATOM 655 C CA . GLU A 1 158 ? 18.883 37.965 68.535 1.00 59.02 157 GLU A CA 1
ATOM 656 C C . GLU A 1 158 ? 17.603 38.678 68.158 1.00 64.05 157 GLU A C 1
ATOM 657 O O . GLU A 1 158 ? 17.598 39.904 68.061 1.00 64.81 157 GLU A O 1
ATOM 663 N N . PHE A 1 159 ? 16.516 37.923 67.962 1.00 61.62 158 PHE A N 1
ATOM 664 C CA . PHE A 1 159 ? 15.224 38.514 67.588 1.00 62.42 158 PHE A CA 1
ATOM 665 C C . PHE A 1 159 ? 14.734 39.487 68.671 1.00 70.69 158 PHE A C 1
ATOM 666 O O . PHE A 1 159 ? 14.890 39.212 69.868 1.00 72.71 158 PHE A O 1
ATOM 674 N N . GLN A 1 160 ? 14.205 40.651 68.234 1.00 68.99 159 GLN A N 1
ATOM 675 C CA . GLN A 1 160 ? 13.685 41.705 69.117 1.00 72.88 159 GLN A CA 1
ATOM 676 C C . GLN A 1 160 ? 12.300 42.231 68.630 1.00 78.26 159 GLN A C 1
ATOM 677 O O . GLN A 1 160 ? 12.058 42.257 67.423 1.00 74.91 159 GLN A O 1
ATOM 683 N N . PRO A 1 161 ? 11.396 42.688 69.531 1.00 80.29 160 PRO A N 1
ATOM 684 C CA . PRO A 1 161 ? 10.097 43.230 69.062 1.00 83.02 160 PRO A CA 1
ATOM 685 C C . PRO A 1 161 ? 10.258 44.368 68.048 1.00 88.53 160 PRO A C 1
ATOM 686 O O . PRO A 1 161 ? 11.186 45.178 68.162 1.00 88.78 160 PRO A O 1
ATOM 690 N N . ASN A 1 162 ? 9.399 44.378 67.015 1.00 85.36 161 ASN A N 1
ATOM 691 C CA . ASN A 1 162 ? 9.415 45.372 65.933 1.00 85.33 161 ASN A CA 1
ATOM 692 C C . ASN A 1 162 ? 8.054 45.423 65.229 1.00 92.23 161 ASN A C 1
ATOM 693 O O . ASN A 1 162 ? 7.198 44.564 65.459 1.00 92.64 161 ASN A O 1
ATOM 698 N N . SER A 1 163 ? 7.862 46.455 64.391 1.00 90.64 162 SER A N 1
ATOM 699 C CA . SER A 1 163 ? 6.633 46.751 63.651 1.00 92.73 162 SER A CA 1
ATOM 700 C C . SER A 1 163 ? 6.497 45.961 62.333 1.00 92.95 162 SER A C 1
ATOM 701 O O . SER A 1 163 ? 5.429 45.996 61.711 1.00 95.25 162 SER A O 1
ATOM 704 N N . GLU A 1 164 ? 7.558 45.271 61.903 1.00 83.96 163 GLU A N 1
ATOM 705 C CA . GLU A 1 164 ? 7.547 44.542 60.637 1.00 81.61 163 GLU A CA 1
ATOM 706 C C . GLU A 1 164 ? 7.316 43.034 60.788 1.00 82.67 163 GLU A C 1
ATOM 707 O O . GLU A 1 164 ? 6.608 42.454 59.965 1.00 83.55 163 GLU A O 1
ATOM 713 N N . THR A 1 165 ? 7.972 42.384 61.769 1.00 75.07 164 THR A N 1
ATOM 714 C CA . THR A 1 165 ? 7.911 40.926 61.941 1.00 71.42 164 THR A CA 1
ATOM 715 C C . THR A 1 165 ? 7.584 40.569 63.375 1.00 73.55 164 THR A C 1
ATOM 716 O O . THR A 1 165 ? 7.699 41.421 64.263 1.00 73.73 164 THR A O 1
ATOM 720 N N . VAL A 1 166 ? 7.178 39.301 63.605 1.00 69.68 165 VAL A N 1
ATOM 721 C CA . VAL A 1 166 ? 6.696 38.847 64.924 1.00 71.59 165 VAL A CA 1
ATOM 722 C C . VAL A 1 166 ? 7.500 37.650 65.489 1.00 73.20 165 VAL A C 1
ATOM 723 O O . VAL A 1 166 ? 7.390 37.364 66.678 1.00 73.02 165 VAL A O 1
ATOM 727 N N . ALA A 1 167 ? 8.325 36.986 64.647 1.00 68.21 166 ALA A N 1
ATOM 728 C CA . ALA A 1 167 ? 9.194 35.851 65.012 1.00 65.78 166 ALA A CA 1
ATOM 729 C C . ALA A 1 167 ? 10.247 35.603 63.929 1.00 66.17 166 ALA A C 1
ATOM 730 O O . ALA A 1 167 ? 10.165 36.164 62.833 1.00 64.17 166 ALA A O 1
ATOM 732 N N . SER A 1 168 ? 11.241 34.765 64.253 1.00 61.83 167 SER A N 1
ATOM 733 C CA . SER A 1 168 ? 12.341 34.361 63.382 1.00 59.41 167 SER A CA 1
ATOM 734 C C . SER A 1 168 ? 12.875 32.998 63.826 1.00 63.16 167 SER A C 1
ATOM 735 O O . SER A 1 168 ? 12.644 32.580 64.954 1.00 64.62 167 SER A O 1
ATOM 738 N N . GLY A 1 169 ? 13.543 32.304 62.929 1.00 57.87 168 GLY A N 1
ATOM 739 C CA . GLY A 1 169 ? 14.081 30.992 63.239 1.00 58.48 168 GLY A CA 1
ATOM 740 C C . GLY A 1 169 ? 14.935 30.441 62.126 1.00 61.49 168 GLY A C 1
ATOM 741 O O . GLY A 1 169 ? 14.885 30.940 61.000 1.00 60.64 168 GLY A O 1
ATOM 742 N N . PHE A 1 170 ? 15.744 29.424 62.444 1.00 58.57 169 PHE A N 1
ATOM 743 C CA . PHE A 1 170 ? 16.551 28.731 61.448 1.00 56.92 169 PHE A CA 1
ATOM 744 C C . PHE A 1 170 ? 15.803 27.479 61.060 1.00 62.15 169 PHE A C 1
ATOM 745 O O . PHE A 1 170 ? 15.394 26.693 61.926 1.00 64.01 169 PHE A O 1
ATOM 753 N N . PHE A 1 171 ? 15.550 27.339 59.763 1.00 57.25 170 PHE A N 1
ATOM 754 C CA . PHE A 1 171 ? 14.756 26.229 59.263 1.00 58.48 170 PHE A CA 1
ATOM 755 C C . PHE A 1 171 ? 15.522 25.412 58.258 1.00 62.20 170 PHE A C 1
ATOM 756 O O . PHE A 1 171 ? 16.196 25.965 57.399 1.00 58.73 170 PHE A O 1
ATOM 764 N N . SER A 1 172 ? 15.385 24.089 58.366 1.00 62.86 171 SER A N 1
ATOM 765 C CA . SER A 1 172 ? 15.956 23.117 57.446 1.00 63.73 171 SER A CA 1
ATOM 766 C C . SER A 1 172 ? 15.170 23.193 56.125 1.00 68.46 171 SER A C 1
ATOM 767 O O . SER A 1 172 ? 13.942 23.368 56.150 1.00 69.47 171 SER A O 1
ATOM 770 N N . LEU A 1 173 ? 15.859 23.066 54.983 1.00 64.35 172 LEU A N 1
ATOM 771 C CA . LEU A 1 173 ? 15.187 23.135 53.673 1.00 65.44 172 LEU A CA 1
ATOM 772 C C . LEU A 1 173 ? 14.280 21.920 53.402 1.00 75.28 172 LEU A C 1
ATOM 773 O O . LEU A 1 173 ? 13.481 21.952 52.459 1.00 76.08 172 LEU A O 1
ATOM 778 N N . ASP A 1 174 ? 14.377 20.874 54.251 1.00 75.43 173 ASP A N 1
ATOM 779 C CA . ASP A 1 174 ? 13.562 19.662 54.165 1.00 79.57 173 ASP A CA 1
ATOM 780 C C . ASP A 1 174 ? 12.309 19.802 55.034 1.00 85.30 173 ASP A C 1
ATOM 781 O O . ASP A 1 174 ? 11.393 18.987 54.9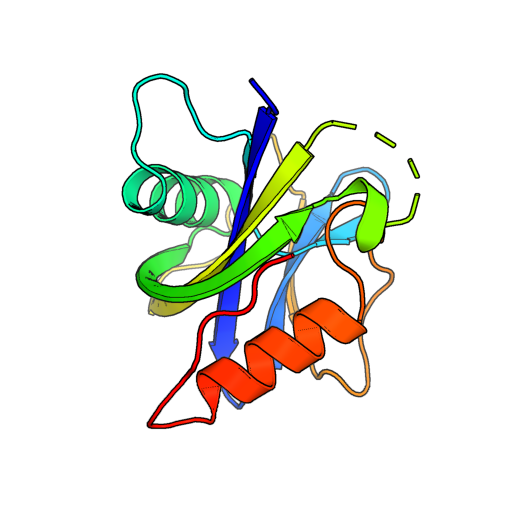14 1.00 89.81 173 ASP A O 1
ATOM 786 N N . ASP A 1 175 ? 12.263 20.829 55.910 1.00 78.02 174 ASP A N 1
ATOM 787 C CA . ASP A 1 175 ? 11.122 21.067 56.797 1.00 78.79 174 ASP A CA 1
ATOM 788 C C . ASP A 1 175 ? 10.880 22.588 56.953 1.00 76.03 174 ASP A C 1
ATOM 789 O O . ASP A 1 175 ? 11.049 23.169 58.026 1.00 73.33 174 ASP A O 1
ATOM 794 N N . LEU A 1 176 ? 10.492 23.225 55.844 1.00 70.42 175 LEU A N 1
ATOM 795 C CA . LEU A 1 176 ? 10.243 24.662 55.799 1.00 66.89 175 LEU A CA 1
ATOM 796 C C . LEU A 1 176 ? 8.861 25.031 56.391 1.00 73.77 175 LEU A C 1
ATOM 797 O O . LEU A 1 176 ? 7.906 24.245 56.289 1.00 76.11 175 LEU A O 1
ATOM 802 N N . PRO A 1 177 ? 8.733 26.241 56.991 1.00 68.20 176 PRO A N 1
ATOM 803 C CA . PRO A 1 177 ? 7.421 26.671 57.502 1.00 69.65 176 PRO A CA 1
ATOM 804 C C . PRO A 1 177 ? 6.579 27.252 56.341 1.00 73.69 176 PRO A C 1
ATOM 805 O O . PRO A 1 177 ? 7.120 27.313 55.223 1.00 72.86 176 PRO A O 1
ATOM 809 N N . PRO A 1 178 ? 5.291 27.673 56.508 1.00 69.64 177 PRO A N 1
ATOM 810 C CA . PRO A 1 178 ? 4.556 28.216 55.337 1.00 69.32 177 PRO A CA 1
ATOM 811 C C . PRO A 1 178 ? 5.220 29.492 54.821 1.00 67.98 177 PRO A C 1
ATOM 812 O O . PRO A 1 178 ? 5.538 30.385 55.604 1.00 65.71 177 PRO A O 1
ATOM 816 N N . LEU A 1 179 ? 5.483 29.547 53.514 1.00 63.92 178 LEU A N 1
ATOM 817 C CA . LEU A 1 179 ? 6.222 30.646 52.906 1.00 61.67 178 LEU A CA 1
ATOM 818 C C . LEU A 1 179 ? 5.368 31.668 52.191 1.00 65.88 178 LEU A C 1
ATOM 819 O O . LEU A 1 179 ? 4.358 31.326 51.592 1.00 67.95 178 LEU A O 1
ATOM 824 N N . TYR A 1 180 ? 5.835 32.925 52.192 1.00 60.65 179 TYR A N 1
ATOM 825 C CA . TYR A 1 180 ? 5.237 34.007 51.415 1.00 61.87 179 TYR A CA 1
ATOM 826 C C . TYR A 1 180 ? 5.913 33.836 50.042 1.00 64.68 179 TYR A C 1
ATOM 8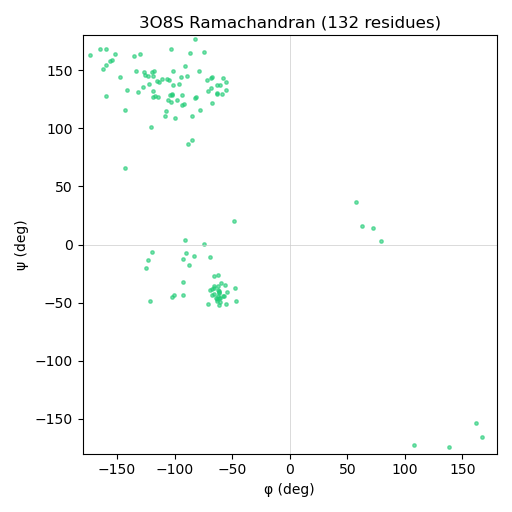27 O O . TYR A 1 180 ? 7.044 34.305 49.842 1.00 61.32 179 TYR A O 1
ATOM 836 N N . LEU A 1 181 ? 5.283 33.033 49.161 1.00 62.59 180 LEU A N 1
ATOM 837 C CA . LEU A 1 181 ? 5.813 32.623 47.852 1.00 60.74 180 LEU A CA 1
ATOM 838 C C . LEU A 1 181 ? 6.116 33.794 46.909 1.00 64.43 180 LEU A C 1
ATOM 839 O O . LEU A 1 181 ? 7.110 33.719 46.174 1.00 61.21 180 LEU A O 1
ATOM 844 N N . GLY A 1 182 ? 5.331 34.876 46.993 1.00 62.76 181 GLY A N 1
ATOM 845 C CA . GLY A 1 182 ? 5.569 36.101 46.228 1.00 62.23 181 GLY A CA 1
ATOM 846 C C . GLY A 1 182 ? 6.909 36.741 46.582 1.00 65.12 181 GLY A C 1
ATOM 847 O O . GLY A 1 182 ? 7.517 37.424 45.753 1.00 65.44 181 GLY A O 1
ATOM 848 N N . LYS A 1 183 ? 7.394 36.488 47.813 1.00 58.84 182 LYS A N 1
ATOM 849 C CA . LYS A 1 183 ? 8.665 36.998 48.330 1.00 55.40 182 LYS A CA 1
ATOM 850 C C . LYS A 1 183 ? 9.799 36.013 48.082 1.00 56.16 182 LYS A C 1
ATOM 851 O O . LYS A 1 183 ? 10.876 36.434 47.670 1.00 54.08 182 LYS A O 1
ATOM 857 N N . ASN A 1 184 ? 9.566 34.710 48.315 1.00 53.07 183 ASN A N 1
ATOM 858 C CA . ASN A 1 184 ? 10.588 33.685 48.102 1.00 51.26 183 ASN A CA 1
ATOM 859 C C . ASN A 1 184 ? 9.971 32.297 47.950 1.00 56.71 183 ASN A C 1
ATOM 860 O O . ASN A 1 184 ? 9.209 31.869 48.807 1.00 57.05 183 ASN A O 1
ATOM 865 N N . THR A 1 185 ? 10.325 31.591 46.868 1.00 53.38 184 THR A N 1
ATOM 866 C CA . THR A 1 185 ? 9.902 30.209 46.627 1.00 54.45 184 THR A CA 1
ATOM 867 C C . THR A 1 185 ? 10.898 29.260 47.324 1.00 58.29 184 THR A C 1
ATOM 868 O O . THR A 1 185 ? 12.011 29.683 47.677 1.00 54.52 184 THR A O 1
ATOM 872 N N . ALA A 1 186 ? 10.520 27.969 47.480 1.00 58.18 185 ALA A N 1
ATOM 873 C CA . ALA A 1 186 ? 11.395 26.932 48.059 1.00 56.92 185 ALA A CA 1
ATOM 874 C C . ALA A 1 186 ? 12.654 26.759 47.169 1.00 58.54 185 ALA A C 1
ATOM 875 O O . ALA A 1 186 ? 13.773 26.611 47.675 1.00 57.27 185 ALA A O 1
ATOM 877 N N . GLU A 1 187 ? 12.459 26.895 45.847 1.00 55.33 186 GLU A N 1
ATOM 878 C CA . GLU A 1 187 ? 13.473 26.816 44.798 1.00 53.74 186 GLU A CA 1
ATOM 879 C C . GLU A 1 187 ? 14.533 27.904 45.004 1.00 55.72 186 GLU A C 1
ATOM 880 O O . GLU A 1 187 ? 15.737 27.600 44.963 1.00 54.94 186 GLU A O 1
ATOM 886 N N . GLN A 1 188 ? 14.093 29.163 45.273 1.00 50.59 187 GLN A N 1
ATOM 887 C CA . GLN A 1 188 ? 15.013 30.288 45.537 1.00 47.51 187 GLN A CA 1
ATOM 888 C C . GLN A 1 188 ? 15.796 30.073 46.830 1.00 48.37 187 GLN A C 1
ATOM 889 O O . GLN A 1 188 ? 16.981 30.385 46.862 1.00 48.34 187 GLN A O 1
ATOM 895 N N . LEU A 1 189 ? 15.171 29.499 47.873 1.00 46.77 188 LEU A N 1
ATOM 896 C CA . LEU A 1 189 ? 15.866 29.187 49.143 1.00 45.53 188 LEU A CA 1
ATOM 897 C C . LEU A 1 189 ? 16.922 28.114 48.909 1.00 50.01 188 LEU A C 1
ATOM 898 O O . LEU A 1 189 ? 18.035 28.249 49.416 1.00 49.25 188 LEU A O 1
ATOM 903 N N . ALA A 1 190 ? 16.576 27.063 48.107 1.00 48.52 189 ALA A N 1
ATOM 904 C CA . ALA A 1 190 ? 17.490 25.980 47.722 1.00 48.79 189 ALA A CA 1
ATOM 905 C C . ALA A 1 190 ? 18.674 26.557 46.916 1.00 50.02 189 ALA A C 1
ATOM 906 O O . ALA A 1 190 ? 19.829 26.195 47.177 1.00 50.49 189 ALA A O 1
ATOM 908 N N . LEU A 1 191 ? 18.404 27.543 46.047 1.00 43.92 190 LEU A N 1
ATOM 909 C CA . LEU A 1 191 ? 19.454 28.243 45.294 1.00 42.14 190 LEU A CA 1
ATOM 910 C C . LEU A 1 191 ? 20.416 2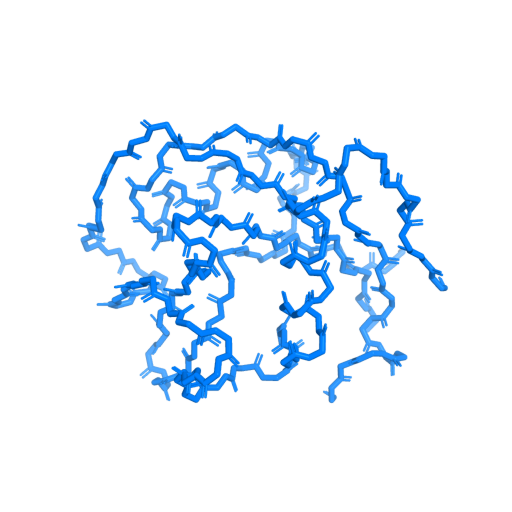8.978 46.254 1.00 44.85 190 LEU A C 1
ATOM 911 O O . LEU A 1 191 ? 21.640 28.897 46.093 1.00 42.18 190 LEU A O 1
ATOM 916 N N . CYS A 1 192 ? 19.860 29.663 47.265 1.00 43.06 191 CYS A N 1
ATOM 917 C CA . CYS A 1 192 ? 20.654 30.360 48.291 1.00 41.61 191 CYS A CA 1
ATOM 918 C C . CYS A 1 192 ? 21.534 29.373 49.070 1.00 43.77 191 CYS A C 1
ATOM 919 O O . CYS A 1 192 ? 22.713 29.669 49.278 1.00 42.50 191 CYS A O 1
ATOM 922 N N . LEU A 1 193 ? 20.994 28.168 49.435 1.00 41.18 192 LEU A N 1
ATOM 923 C CA . LEU A 1 193 ? 21.780 27.131 50.140 1.00 41.38 192 LEU A CA 1
ATOM 924 C C . LEU A 1 193 ? 22.966 26.666 49.281 1.00 46.36 192 LEU A C 1
ATOM 925 O O . LEU A 1 193 ? 24.103 26.588 49.774 1.00 45.76 192 LEU A O 1
ATOM 930 N N . GLU A 1 194 ? 22.700 26.399 47.990 1.00 43.19 193 GLU A N 1
ATOM 931 C CA . GLU A 1 194 ? 23.718 26.002 47.030 1.00 44.18 193 GLU A CA 1
ATOM 932 C C . GLU A 1 194 ? 24.817 27.095 46.958 1.00 44.13 193 GLU A C 1
ATOM 933 O O . GLU A 1 194 ? 25.991 26.751 47.009 1.00 43.35 193 GLU A O 1
ATOM 939 N N . ALA A 1 195 ? 24.437 28.398 46.907 1.00 38.44 194 ALA A N 1
ATOM 940 C CA . ALA A 1 195 ? 25.402 29.512 46.924 1.00 36.24 194 ALA A CA 1
ATOM 941 C C . ALA A 1 195 ? 26.232 29.520 48.222 1.00 42.31 194 ALA A C 1
ATOM 942 O O . ALA A 1 195 ? 27.454 29.712 48.160 1.00 43.65 194 ALA A O 1
ATOM 944 N N . SER A 1 196 ? 25.597 29.250 49.381 1.00 39.51 195 SER A N 1
ATOM 945 C CA . SER A 1 196 ? 26.343 29.205 50.644 1.00 41.09 195 SER A CA 1
ATOM 946 C C . SER A 1 196 ? 27.344 28.052 50.704 1.00 45.84 195 SER A C 1
ATOM 947 O O . SER A 1 196 ? 28.317 28.158 51.457 1.00 46.43 195 SER A O 1
ATOM 950 N N . ARG A 1 197 ? 27.078 26.939 49.968 1.00 41.75 196 ARG A N 1
ATOM 951 C CA . ARG A 1 197 ? 27.940 25.755 49.947 1.00 43.06 196 ARG A CA 1
ATOM 952 C C . ARG A 1 197 ? 29.030 25.807 48.855 1.00 46.30 196 ARG A C 1
ATOM 953 O O . ARG A 1 197 ? 29.887 24.929 48.815 1.00 48.01 196 ARG A O 1
ATOM 961 N N . SER A 1 198 ? 28.995 26.795 47.970 1.00 40.97 197 SER A N 1
ATOM 962 C CA . SER A 1 198 ? 29.904 26.833 46.831 1.00 41.51 197 SER A CA 1
ATOM 963 C C . SER A 1 198 ? 31.063 27.798 47.017 1.00 45.22 197 SER A C 1
ATOM 964 O O . SER A 1 198 ? 30.840 28.964 47.350 1.00 47.25 197 SER A O 1
ATOM 967 N N . GLU A 1 199 ? 32.295 27.330 46.786 1.00 40.91 198 GLU A N 1
ATOM 968 C CA . GLU A 1 199 ? 33.464 28.205 46.834 1.00 40.32 198 GLU A CA 1
ATOM 969 C C . GLU A 1 199 ? 33.338 29.249 45.702 1.00 42.59 198 GLU A C 1
ATOM 970 O O . GLU A 1 199 ? 33.464 30.451 45.942 1.00 41.34 198 GLU A O 1
ATOM 976 N N . HIS A 1 200 ? 32.987 28.782 44.502 1.00 39.12 199 HIS A N 1
ATOM 977 C CA . HIS A 1 200 ? 32.749 29.648 43.357 1.00 38.25 199 HIS A CA 1
ATOM 978 C C . HIS A 1 200 ? 31.268 29.727 43.051 1.00 43.20 199 HIS A C 1
ATOM 979 O O . HIS A 1 200 ? 30.572 28.728 43.128 1.00 43.16 199 HIS A O 1
ATOM 986 N N . TRP A 1 201 ? 30.793 30.903 42.654 1.00 40.11 200 TRP A N 1
ATOM 987 C CA . TRP A 1 201 ? 29.387 31.076 42.329 1.00 39.32 200 TRP A CA 1
ATOM 988 C C . TRP A 1 201 ? 29.192 31.986 41.140 1.00 42.25 200 TRP A C 1
ATOM 989 O O . TRP A 1 201 ? 29.722 33.091 41.104 1.00 41.52 200 TRP A O 1
ATOM 1000 N N . GLU A 1 202 ? 28.354 31.552 40.209 1.00 38.99 201 GLU A N 1
ATOM 1001 C CA . GLU A 1 202 ? 27.945 32.327 39.054 1.00 36.89 201 GLU A CA 1
ATOM 1002 C C . GLU A 1 202 ? 26.579 32.913 39.383 1.00 41.22 201 GLU A C 1
ATOM 1003 O O . GLU A 1 202 ? 25.603 32.166 39.423 1.00 39.74 201 GLU A O 1
ATOM 1009 N N . THR A 1 203 ? 26.507 34.257 39.607 1.00 38.06 202 THR A N 1
ATOM 1010 C CA . THR A 1 203 ? 25.270 34.958 39.967 1.00 36.50 202 THR A CA 1
ATOM 1011 C C . THR A 1 203 ? 24.226 34.749 38.871 1.00 40.80 202 THR A C 1
ATOM 1012 O O . THR A 1 203 ? 24.508 34.938 37.676 1.00 38.65 202 THR A O 1
ATOM 1016 N N . ARG A 1 204 ? 23.030 34.331 39.284 1.00 37.73 203 ARG A N 1
ATOM 1017 C CA . ARG A 1 204 ? 21.968 34.027 38.323 1.00 38.12 203 ARG A CA 1
ATOM 1018 C C . ARG A 1 204 ? 21.159 35.232 38.030 1.00 41.87 203 ARG A C 1
ATOM 1019 O O . ARG A 1 204 ? 20.902 36.027 38.917 1.00 41.73 203 ARG A O 1
ATOM 1027 N N . PHE A 1 205 ? 20.700 35.358 36.793 1.00 39.51 204 PHE A N 1
ATOM 1028 C CA . PHE A 1 205 ? 19.876 36.491 36.429 1.00 39.79 204 PHE A CA 1
ATOM 1029 C C . PHE A 1 205 ? 19.037 36.118 35.221 1.00 47.26 204 PHE A C 1
ATOM 1030 O O . PHE A 1 205 ? 19.384 35.175 34.514 1.00 49.14 204 PHE A O 1
ATOM 1038 N N . ASP A 1 206 ? 17.922 36.812 34.996 1.00 45.39 205 ASP A N 1
ATOM 1039 C CA . ASP A 1 206 ? 17.074 36.540 33.820 1.00 48.90 205 ASP A CA 1
ATOM 1040 C C . ASP A 1 206 ? 16.456 37.828 33.264 1.00 51.04 205 ASP A C 1
ATOM 1041 O O . ASP A 1 206 ? 16.825 38.917 33.754 1.00 57.64 205 ASP A O 1
#

B-factor: mean 61.34, std 17.18, range [32.57, 122.35]

Foldseek 3Di:
DQWEKEFEWEDDPLFTKWFAFPVGAIGGQITTADPPDDNQVRRQVSCCQGFVFHKGFDDFLEFECLVVQFVNYTYTYTYIYTPDGGGDDHDGTDDMDTHDLVGDGHHPRSRPDSVRNVSSSVVVVDPDHDYYYD

Radius of gyration: 13.48 Å; Cα contacts (8 Å, |Δi|>4): 297; chains: 1; bounding box: 34×37×35 Å

CATH classification: 3.90.79.10

Secondary structure (DSSP, 8-state):
-PEEEEEEEEEETTEEEEEE-TTS-EE-SEEEPPTTS-HHHHHHHHHHHHH-EEEEEEEEEEEEEHHHH---EEEEEEEEEEEEE-----SS-SEEEEE-TTS---B-TTT--HHHHHHHHHHHH-SS---EE-

Solvent-accessible surface area: 7366 Å² total; per-residue (Å²): 180,77,76,65,8,0,11,0,0,0,24,75,162,61,93,0,4,0,2,41,35,135,90,28,60,27,2,0,0,8,15,173,26,72,152,140,72,63,46,125,82,5,0,48,37,19,0,102,104,14,0,11,11,63,6,75,18,103,60,55,0,0,63,15,41,67,165,135,49,13,121,115,18,35,3,9,2,8,8,4,124,45,103,26,53,120,64,105,129,49,115,84,6,82,31,34,21,71,44,38,39,145,115,47,22,86,22,82,90,15,42,0,16,42,131,10,0,48,38,0,18,88,0,41,153,34,149,151,39,139,47,92,160,86